Protein AF-A0A2G8KLB1-F1 (afdb_monomer_lite)

pLDDT: mean 88.79, std 8.59, range [54.62, 97.75]

Radius of gyration: 24.89 Å; chains: 1; bounding box: 43×43×59 Å

Structure (mmCIF, N/CA/C/O backbone):
data_AF-A0A2G8KLB1-F1
#
_entry.id   AF-A0A2G8KLB1-F1
#
loop_
_atom_site.group_PDB
_atom_site.id
_atom_site.type_symbol
_atom_site.label_atom_id
_atom_site.label_alt_id
_atom_site.label_comp_id
_atom_site.label_asym_id
_atom_site.label_entity_id
_atom_site.label_seq_id
_atom_site.pdbx_PDB_ins_code
_atom_site.Cartn_x
_atom_site.Cartn_y
_atom_site.Cartn_z
_atom_site.occupancy
_atom_site.B_iso_or_equiv
_atom_site.auth_seq_id
_atom_site.auth_comp_id
_atom_site.auth_asym_id
_atom_site.auth_atom_id
_atom_site.pdbx_PDB_model_num
ATOM 1 N N . MET A 1 1 ? -7.461 -8.449 21.929 1.00 73.56 1 MET A N 1
ATOM 2 C CA . MET A 1 1 ? -8.136 -9.159 20.818 1.00 73.56 1 MET A CA 1
ATOM 3 C C . MET A 1 1 ? -9.611 -9.386 21.137 1.00 73.56 1 MET A C 1
ATOM 5 O O . MET A 1 1 ? -10.434 -8.894 20.381 1.00 73.56 1 MET A O 1
ATOM 9 N N . ASP A 1 2 ? -9.957 -10.025 22.266 1.00 75.94 2 ASP A N 1
ATOM 10 C CA . ASP A 1 2 ? -11.360 -10.281 22.665 1.00 75.94 2 ASP A CA 1
ATOM 11 C C . ASP A 1 2 ? -12.233 -9.005 22.766 1.00 75.94 2 ASP A C 1
ATOM 13 O O . ASP A 1 2 ? -13.406 -9.031 22.405 1.00 75.94 2 ASP A O 1
ATOM 17 N N . SER A 1 3 ? -11.660 -7.866 23.171 1.00 74.56 3 SER A N 1
ATOM 18 C CA . SER A 1 3 ? -12.343 -6.560 23.229 1.00 74.56 3 SER A CA 1
ATOM 19 C C . SER A 1 3 ? -12.751 -5.989 21.864 1.00 74.56 3 SER A C 1
ATOM 21 O O . SER A 1 3 ? -13.676 -5.185 21.795 1.00 74.56 3 SER A O 1
ATOM 23 N N . CYS A 1 4 ? -12.097 -6.413 20.779 1.00 80.88 4 CYS A N 1
ATOM 24 C CA . CYS A 1 4 ? -12.435 -6.010 19.412 1.00 80.88 4 CYS A CA 1
ATOM 25 C C . CYS A 1 4 ? -13.438 -6.972 18.751 1.00 80.88 4 CYS A C 1
ATOM 27 O O . CYS A 1 4 ? -13.818 -6.765 17.600 1.00 80.88 4 CYS A O 1
ATOM 29 N N . SER A 1 5 ? -13.859 -8.039 19.443 1.00 80.25 5 SER A N 1
ATOM 30 C CA . SER A 1 5 ? -14.826 -8.997 18.909 1.00 80.25 5 SER A CA 1
ATOM 31 C C . SER A 1 5 ? -16.251 -8.445 18.959 1.00 80.25 5 SER A C 1
ATOM 33 O O . SER A 1 5 ? -16.697 -7.904 19.972 1.00 80.25 5 SER A O 1
ATOM 35 N N . ILE A 1 6 ? -17.012 -8.653 17.881 1.00 72.31 6 ILE A N 1
ATOM 36 C CA . ILE A 1 6 ? -18.437 -8.294 17.802 1.00 72.31 6 ILE A CA 1
ATOM 37 C C . ILE A 1 6 ? -19.303 -9.335 18.534 1.00 72.31 6 ILE A C 1
ATOM 39 O O . ILE A 1 6 ? -20.378 -9.008 19.039 1.00 72.31 6 ILE A O 1
ATOM 43 N N . SER A 1 7 ? -18.836 -10.577 18.690 1.00 74.00 7 SER A N 1
ATOM 44 C CA . SER A 1 7 ? -19.578 -11.619 19.406 1.00 74.00 7 SER A CA 1
ATOM 45 C C . SER A 1 7 ? -19.463 -11.438 20.922 1.00 74.00 7 SER A C 1
ATOM 47 O O . SER A 1 7 ? -18.375 -11.232 21.457 1.00 74.00 7 SER A O 1
ATOM 49 N N . LYS A 1 8 ? -20.596 -11.472 21.635 1.00 66.31 8 LYS A N 1
ATOM 50 C CA . LYS A 1 8 ? -20.601 -11.640 23.095 1.00 66.31 8 LYS A CA 1
ATOM 51 C C . LYS A 1 8 ? -20.534 -13.137 23.369 1.00 66.31 8 LYS A C 1
ATOM 53 O O . LYS A 1 8 ? -21.520 -13.838 23.169 1.00 66.31 8 LYS A O 1
ATOM 58 N N . GLN A 1 9 ? -19.367 -13.638 23.755 1.00 66.00 9 GLN A N 1
ATOM 59 C CA . GLN A 1 9 ? -19.241 -15.029 24.181 1.00 66.00 9 GLN A CA 1
ATOM 60 C C . GLN A 1 9 ? -19.657 -15.141 25.646 1.00 66.00 9 GLN A C 1
ATOM 62 O O . GLN A 1 9 ? -19.082 -14.488 26.514 1.00 66.00 9 GLN A O 1
ATOM 67 N N . THR A 1 10 ? -20.675 -15.957 25.912 1.00 69.88 10 THR A N 1
ATOM 68 C CA . THR A 1 10 ? -21.102 -16.299 27.270 1.00 69.88 10 THR A CA 1
ATOM 69 C C . THR A 1 10 ? -20.004 -17.088 27.967 1.00 69.88 10 THR A C 1
ATOM 71 O O . THR A 1 10 ? -19.565 -18.120 27.460 1.00 69.88 10 THR A O 1
ATOM 74 N N . LEU A 1 11 ? -19.575 -16.607 29.130 1.00 72.25 11 LEU A N 1
ATOM 75 C CA . LEU A 1 11 ? -18.585 -17.284 29.957 1.00 72.25 11 LEU A CA 1
ATOM 76 C C . LEU A 1 11 ? -19.226 -18.516 30.596 1.00 72.25 11 LEU A C 1
ATOM 78 O O . LEU A 1 11 ? -20.180 -18.410 31.365 1.00 72.25 11 LEU A O 1
ATOM 82 N N . THR A 1 12 ? -18.702 -19.687 30.262 1.00 75.31 12 THR A N 1
ATOM 83 C CA . THR A 1 12 ? -19.068 -20.976 30.862 1.00 75.31 12 THR A CA 1
ATOM 84 C C . THR A 1 12 ? -17.905 -21.518 31.693 1.00 75.31 12 THR A C 1
ATOM 86 O O . THR A 1 12 ? -16.779 -21.033 31.591 1.00 75.31 12 THR A O 1
ATOM 89 N N . LYS A 1 13 ? -18.153 -22.549 32.512 1.00 74.81 13 LYS A N 1
ATOM 90 C CA . LYS A 1 13 ? -17.120 -23.215 33.331 1.00 74.81 13 LYS A CA 1
ATOM 91 C C . LYS A 1 13 ? -15.946 -23.767 32.502 1.00 74.81 13 LYS A C 1
ATOM 93 O O . LYS A 1 13 ? -14.846 -23.880 33.027 1.00 74.81 13 LYS A O 1
ATOM 98 N N . ASP A 1 14 ? -16.176 -24.046 31.220 1.00 80.56 14 ASP A N 1
ATOM 99 C CA . ASP A 1 14 ? -15.169 -24.546 30.274 1.00 80.56 14 ASP A CA 1
ATOM 100 C C . ASP A 1 14 ? -14.419 -23.419 29.540 1.00 80.56 14 ASP A C 1
ATOM 102 O O . ASP A 1 14 ? -13.603 -23.671 28.654 1.00 80.56 14 ASP A O 1
ATOM 106 N N . SER A 1 15 ? -14.703 -22.155 29.871 1.00 80.56 15 SER A N 1
ATOM 107 C CA . SER A 1 15 ? -14.011 -21.019 29.267 1.00 80.56 15 SER A CA 1
ATOM 108 C C . SER A 1 15 ? -12.550 -20.949 29.736 1.00 80.56 15 SER A C 1
ATOM 110 O O . SER A 1 15 ? -12.270 -21.217 30.907 1.00 80.56 15 SER A O 1
ATOM 112 N N . PRO A 1 16 ? -11.608 -20.544 28.863 1.00 83.06 16 PRO A N 1
ATOM 113 C CA . PRO A 1 16 ? -10.201 -20.410 29.231 1.00 83.06 16 PRO A CA 1
ATOM 114 C C . PRO A 1 16 ? -10.017 -19.490 30.443 1.00 83.06 16 PRO A C 1
ATOM 116 O O . PRO A 1 16 ? -10.659 -18.440 30.530 1.00 83.06 16 PRO A O 1
ATOM 119 N N . SER A 1 17 ? -9.104 -19.841 31.354 1.00 78.69 17 SER A N 1
ATOM 120 C CA . SER A 1 17 ? -8.896 -19.108 32.614 1.00 78.69 17 SER A CA 1
ATOM 121 C C . SER A 1 17 ? -8.584 -17.626 32.403 1.00 78.69 17 SER A C 1
ATOM 123 O O . SER A 1 17 ? -9.082 -16.789 33.147 1.00 78.69 17 SER A O 1
ATOM 125 N N . SER A 1 18 ? -7.829 -17.282 31.354 1.00 78.31 18 SER A N 1
ATOM 126 C CA . SER A 1 18 ? -7.548 -15.890 30.983 1.00 78.31 18 SER A CA 1
ATOM 127 C C . SER A 1 18 ? -8.830 -15.098 30.722 1.00 78.31 18 SER A C 1
ATOM 129 O O . SER A 1 18 ? -8.987 -13.985 31.208 1.00 78.31 18 SER A O 1
ATOM 131 N N . ARG A 1 19 ? -9.802 -15.680 30.022 1.00 71.31 19 ARG A N 1
ATOM 132 C CA . ARG A 1 19 ? -11.049 -14.993 29.680 1.00 71.31 19 ARG A CA 1
ATOM 133 C C . ARG A 1 19 ? -11.971 -14.806 30.885 1.00 71.31 19 ARG A C 1
ATOM 135 O O . ARG A 1 19 ? -12.657 -13.793 30.967 1.00 7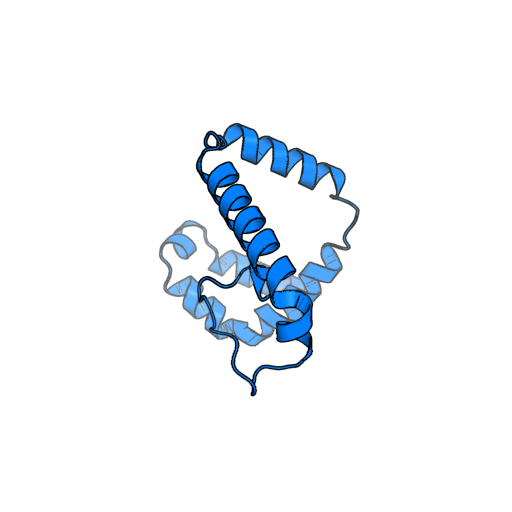1.31 19 ARG A O 1
ATOM 142 N N . LEU A 1 20 ? -11.959 -15.747 31.830 1.00 77.25 20 LEU A N 1
ATOM 143 C CA . LEU A 1 20 ? -12.669 -15.605 33.105 1.00 77.25 20 LEU A CA 1
ATOM 144 C C . LEU A 1 20 ? -12.053 -14.496 33.969 1.00 77.25 20 LEU A C 1
ATOM 146 O O . LEU A 1 20 ? -12.786 -13.684 34.528 1.00 77.25 20 LEU A O 1
ATOM 150 N N . LEU A 1 21 ? -10.719 -14.431 34.031 1.00 82.12 21 LEU A N 1
ATOM 151 C CA . LEU A 1 21 ? -9.987 -13.401 34.776 1.00 82.12 21 LEU A CA 1
ATOM 152 C C . LEU A 1 21 ? -10.243 -11.994 34.221 1.00 82.12 21 LEU A C 1
ATOM 154 O O . LEU A 1 21 ? -10.450 -11.059 34.989 1.00 82.12 21 LEU A O 1
ATOM 158 N N . TYR A 1 22 ? -10.275 -11.855 32.894 1.00 81.00 22 TYR A N 1
ATOM 159 C CA . TYR A 1 22 ? -10.426 -10.564 32.223 1.00 81.00 22 TYR A CA 1
ATOM 160 C C . TYR A 1 22 ? -11.870 -10.218 31.842 1.00 81.00 22 TYR A C 1
ATOM 162 O O . TYR A 1 22 ? -12.087 -9.192 31.212 1.00 81.00 22 TYR A O 1
ATOM 170 N N . ALA A 1 23 ? -12.871 -11.013 32.224 1.00 80.00 23 ALA A N 1
ATOM 171 C CA . ALA A 1 23 ? -14.271 -10.844 31.819 1.00 80.00 23 ALA A CA 1
ATOM 172 C C . ALA A 1 23 ? -14.793 -9.395 31.924 1.00 80.00 23 ALA A C 1
ATOM 174 O O . ALA A 1 23 ? -15.278 -8.824 30.949 1.00 80.00 23 ALA A O 1
ATOM 175 N N . ASN A 1 24 ? -14.628 -8.783 33.098 1.00 78.44 24 ASN A N 1
ATOM 176 C CA . ASN A 1 24 ? -15.068 -7.413 33.378 1.00 78.44 24 ASN A CA 1
ATOM 177 C C . ASN A 1 24 ? -14.231 -6.362 32.620 1.00 78.44 24 ASN A C 1
ATOM 179 O O . ASN A 1 24 ? -14.746 -5.343 32.163 1.00 78.44 24 ASN A O 1
ATOM 183 N N . GLU A 1 25 ? -12.928 -6.605 32.457 1.00 81.56 25 GLU A N 1
ATOM 184 C CA . GLU A 1 25 ? -12.042 -5.710 31.704 1.00 81.56 25 GLU A CA 1
ATOM 185 C C . GLU A 1 25 ? -12.289 -5.788 30.194 1.00 81.56 25 GLU A C 1
ATOM 187 O O . GLU A 1 25 ? -12.212 -4.768 29.510 1.00 81.56 25 GLU A O 1
ATOM 192 N N . ILE A 1 26 ? -12.644 -6.965 29.672 1.00 80.38 26 ILE A N 1
ATOM 193 C CA . ILE A 1 26 ? -13.004 -7.186 28.269 1.00 80.38 26 ILE A CA 1
ATOM 194 C C . ILE A 1 26 ? -14.272 -6.408 27.921 1.00 80.38 26 ILE A C 1
ATOM 196 O O . ILE A 1 26 ? -14.292 -5.748 26.884 1.00 80.38 26 ILE A O 1
ATOM 200 N N . GLU A 1 27 ? -15.303 -6.432 28.772 1.00 78.44 27 GLU A N 1
ATOM 201 C CA . GLU A 1 27 ? -16.540 -5.674 28.533 1.00 78.44 27 GLU A CA 1
ATOM 202 C C . GLU A 1 27 ? -16.292 -4.161 28.521 1.00 78.44 27 GLU A C 1
ATOM 204 O O . GLU A 1 27 ? -16.660 -3.486 27.560 1.00 78.44 27 GLU A O 1
ATOM 209 N N . LYS A 1 28 ? -15.565 -3.632 29.512 1.00 83.88 28 LYS A N 1
ATOM 210 C CA . LYS A 1 28 ? -15.191 -2.206 29.546 1.00 83.88 28 LYS A CA 1
ATOM 211 C C . LYS A 1 28 ? -14.334 -1.800 28.348 1.00 83.88 28 LYS A C 1
ATOM 213 O O . LYS A 1 28 ? -14.548 -0.749 27.746 1.00 83.88 28 LYS A O 1
ATOM 218 N N . SER A 1 29 ? -13.366 -2.638 27.982 1.00 82.94 29 SER A N 1
ATOM 219 C CA . SER A 1 29 ? -12.501 -2.400 26.822 1.00 82.94 29 SER A CA 1
ATOM 220 C C . SER A 1 29 ? -13.286 -2.437 25.517 1.00 82.94 29 SER A C 1
ATOM 222 O O . SER A 1 29 ? -13.004 -1.660 24.611 1.00 82.94 29 SER A O 1
ATOM 224 N N . ARG A 1 30 ? -14.302 -3.295 25.421 1.00 85.62 30 ARG A N 1
ATOM 225 C CA . ARG A 1 30 ? -15.199 -3.359 24.269 1.00 85.62 30 ARG A CA 1
ATOM 226 C C . ARG A 1 30 ? -16.030 -2.086 24.128 1.00 85.62 30 ARG A C 1
ATOM 228 O O . ARG A 1 30 ? -16.132 -1.568 23.020 1.00 85.62 30 ARG A O 1
ATOM 235 N N . ASP A 1 31 ? -16.574 -1.553 25.219 1.00 87.50 31 ASP A N 1
ATOM 236 C CA . ASP A 1 31 ? -17.309 -0.282 25.180 1.00 87.50 31 ASP A CA 1
ATOM 237 C C . ASP A 1 31 ? -16.404 0.882 24.748 1.00 87.50 31 ASP A C 1
ATOM 239 O O . ASP A 1 31 ? -16.813 1.712 23.933 1.00 87.50 31 ASP A O 1
ATOM 243 N N . MET A 1 32 ? -15.147 0.905 25.209 1.00 89.81 32 MET A N 1
ATOM 244 C CA . MET A 1 32 ? -14.144 1.868 24.738 1.00 89.81 32 MET A CA 1
ATOM 245 C C . MET A 1 32 ? -13.886 1.739 23.232 1.00 89.81 32 MET A C 1
ATOM 247 O O . MET A 1 32 ? -13.910 2.745 22.527 1.00 89.81 32 MET A O 1
ATOM 251 N N . VAL A 1 33 ? -13.707 0.518 22.721 1.00 91.75 33 VAL A N 1
ATOM 252 C CA . VAL A 1 33 ? -13.504 0.255 21.285 1.00 91.75 33 VAL A CA 1
ATOM 253 C C . VAL A 1 33 ? -14.721 0.690 20.459 1.00 91.75 33 VAL A C 1
ATOM 255 O O . VAL A 1 33 ? -14.568 1.339 19.425 1.00 91.75 33 VAL A O 1
ATOM 258 N N . ILE A 1 34 ? -15.940 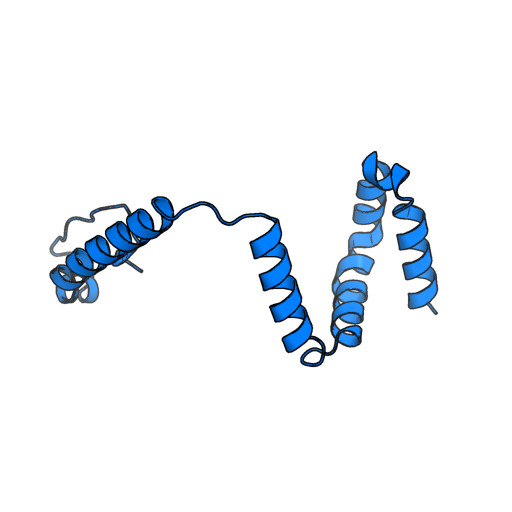0.394 20.920 1.00 90.38 34 ILE A N 1
ATOM 259 C CA . ILE A 1 34 ? -17.178 0.809 20.241 1.00 90.38 34 ILE A CA 1
ATOM 260 C C . ILE A 1 34 ? -17.275 2.335 20.185 1.00 90.38 34 ILE A C 1
ATOM 262 O O . ILE A 1 34 ? -17.567 2.896 19.128 1.00 90.38 34 ILE A O 1
ATOM 266 N N . ASN A 1 35 ? -17.033 3.016 21.305 1.00 93.31 35 ASN A N 1
ATOM 267 C CA . ASN A 1 35 ? -17.088 4.475 21.362 1.00 93.31 35 ASN A CA 1
ATOM 268 C C . ASN A 1 35 ? -15.979 5.125 20.530 1.00 93.31 35 ASN A C 1
ATOM 270 O O . ASN A 1 35 ? -16.227 6.145 19.895 1.00 93.31 35 ASN A O 1
ATOM 274 N N . TYR A 1 36 ? -14.798 4.510 20.467 1.00 93.88 36 TYR A N 1
ATOM 275 C CA . TYR A 1 36 ? -13.700 4.949 19.611 1.00 93.88 36 TYR A CA 1
ATOM 276 C C . TYR A 1 36 ? -14.090 4.921 18.127 1.00 93.88 36 TYR A C 1
ATOM 278 O O . TYR A 1 36 ? -13.999 5.946 17.453 1.00 93.88 36 TYR A O 1
ATOM 286 N N . TYR A 1 37 ? -14.618 3.798 17.624 1.00 94.56 37 TYR A N 1
ATOM 287 C CA . TYR A 1 37 ? -15.055 3.708 16.226 1.00 94.56 37 TYR A CA 1
ATOM 288 C C . TYR A 1 37 ? -16.258 4.605 15.914 1.00 94.56 37 TYR A C 1
ATOM 290 O O . TYR A 1 37 ? -16.303 5.197 14.837 1.00 94.56 37 TYR A O 1
ATOM 298 N N . LYS A 1 38 ? -17.206 4.765 16.851 1.00 94.62 38 LYS A N 1
ATOM 299 C CA . LYS A 1 38 ? -18.284 5.764 16.720 1.00 94.62 38 LYS A CA 1
ATOM 300 C C . LYS A 1 38 ? -17.724 7.181 16.628 1.00 94.62 38 LYS A C 1
ATOM 302 O O . LYS A 1 38 ? -18.206 7.970 15.825 1.00 94.62 38 LYS A O 1
ATOM 307 N N . GLY A 1 39 ? -16.708 7.489 17.432 1.00 96.12 39 GLY A N 1
ATOM 308 C CA . GLY A 1 39 ? -15.992 8.758 17.393 1.00 96.12 39 GLY A CA 1
ATOM 309 C C . GLY A 1 39 ? -15.401 9.021 16.014 1.00 96.12 39 GLY A C 1
ATOM 310 O O . GLY A 1 39 ? -15.708 10.052 15.432 1.00 96.12 39 GLY A O 1
ATOM 311 N N . ILE A 1 40 ? -14.641 8.065 15.466 1.00 95.38 40 ILE A N 1
ATOM 312 C CA . ILE A 1 40 ? -14.060 8.163 14.115 1.00 95.38 40 ILE A CA 1
ATOM 313 C C . ILE A 1 40 ? -15.145 8.339 13.053 1.00 95.38 40 ILE A C 1
ATOM 315 O O . ILE A 1 40 ? -15.017 9.194 12.186 1.00 95.38 40 ILE A O 1
ATOM 319 N N . HIS A 1 41 ? -16.225 7.559 13.118 1.00 94.06 41 HIS A N 1
ATOM 320 C CA . HIS A 1 41 ? -17.305 7.642 12.135 1.00 94.06 41 HIS A CA 1
ATOM 321 C C . HIS A 1 41 ? -17.996 9.012 12.120 1.00 94.06 41 HIS A C 1
ATOM 323 O O . HIS A 1 41 ? -18.415 9.479 11.066 1.00 94.06 41 HIS A O 1
ATOM 329 N N . ASN A 1 42 ? -18.100 9.657 13.283 1.00 96.06 42 ASN A N 1
ATOM 330 C CA . ASN A 1 42 ? -18.722 10.970 13.425 1.00 96.06 42 ASN A CA 1
ATOM 331 C C . ASN A 1 42 ? -17.767 12.135 13.111 1.00 96.06 42 ASN A C 1
ATOM 333 O O . ASN A 1 42 ? -18.189 13.291 13.179 1.00 96.06 42 ASN A O 1
ATOM 337 N N . MET A 1 43 ? -16.489 11.870 12.820 1.00 96.06 43 MET A N 1
ATOM 338 C CA . MET A 1 43 ? -15.549 12.917 12.417 1.00 96.06 43 MET A CA 1
ATOM 339 C C . MET A 1 43 ? -15.914 13.465 11.032 1.00 96.06 43 MET A C 1
ATOM 341 O O . MET A 1 43 ? -16.451 12.734 10.196 1.00 96.06 43 MET A O 1
ATOM 345 N N . PRO A 1 44 ? -15.624 14.751 10.763 1.00 94.25 44 PRO A N 1
ATOM 346 C CA . PRO A 1 44 ? -15.784 15.291 9.423 1.00 94.25 44 PRO A CA 1
ATOM 347 C C . PRO A 1 44 ? -14.897 14.522 8.431 1.00 94.25 44 PRO A C 1
ATOM 349 O O . PRO A 1 44 ? -13.795 14.097 8.796 1.00 94.25 44 PRO A O 1
ATOM 352 N N . PRO A 1 45 ? -15.352 14.343 7.178 1.00 93.75 45 PRO A N 1
ATOM 353 C CA . PRO A 1 45 ? -14.538 13.706 6.156 1.00 93.75 45 PRO A CA 1
ATOM 354 C C . PRO A 1 45 ? -13.272 14.529 5.906 1.00 93.75 45 PRO A C 1
ATOM 356 O O . PRO A 1 45 ? -13.307 15.760 5.885 1.00 93.75 45 PRO A O 1
ATOM 359 N N . ILE A 1 46 ? -12.157 13.834 5.701 1.00 94.81 46 ILE A N 1
ATOM 360 C CA . ILE A 1 46 ? -10.890 14.453 5.311 1.00 94.81 46 ILE A CA 1
ATOM 361 C C . ILE A 1 46 ? -10.990 14.818 3.829 1.00 94.81 46 ILE A C 1
ATOM 363 O O . ILE A 1 46 ? -11.429 13.994 3.025 1.00 94.81 46 ILE A O 1
ATOM 367 N N . SER A 1 47 ? -10.605 16.043 3.468 1.00 96.69 47 SER A N 1
ATOM 368 C CA . SER A 1 47 ? -10.579 16.458 2.066 1.00 96.69 47 SER A CA 1
ATOM 369 C C . SER A 1 47 ? -9.406 15.810 1.324 1.00 96.69 47 SER A C 1
ATOM 371 O O . SER A 1 47 ? -8.346 15.571 1.908 1.00 96.69 47 SER A O 1
ATOM 373 N N . ASP A 1 48 ? -9.555 15.580 0.017 1.00 96.81 48 ASP A N 1
ATOM 374 C CA . ASP A 1 48 ? -8.455 15.065 -0.810 1.00 96.81 48 ASP A CA 1
ATOM 375 C C . ASP A 1 48 ? -7.232 15.995 -0.766 1.00 96.81 48 ASP A C 1
ATOM 377 O O . ASP A 1 48 ? -6.092 15.538 -0.822 1.00 96.81 48 ASP A O 1
ATOM 381 N N . GLN A 1 49 ? -7.448 17.308 -0.635 1.00 97.38 49 GLN A N 1
ATOM 382 C CA . GLN A 1 49 ? -6.369 18.289 -0.523 1.00 97.38 49 GLN A CA 1
ATOM 383 C C . GLN A 1 49 ? -5.577 18.115 0.778 1.00 97.38 49 GLN A C 1
ATOM 385 O O . GLN A 1 49 ? -4.345 18.066 0.740 1.00 97.38 49 GLN A O 1
ATOM 390 N N . ASP A 1 50 ? -6.267 17.997 1.913 1.00 96.62 50 ASP A N 1
ATOM 391 C CA . ASP A 1 50 ? -5.618 17.823 3.215 1.00 96.62 50 ASP A CA 1
ATOM 392 C C . ASP A 1 50 ? -4.900 16.474 3.280 1.00 96.62 50 ASP A C 1
ATOM 394 O O . ASP A 1 50 ? -3.770 16.389 3.762 1.00 96.62 50 ASP A O 1
ATOM 398 N N . MET A 1 51 ? -5.521 15.426 2.728 1.00 97.44 51 MET A N 1
ATOM 399 C CA . MET A 1 51 ? -4.912 14.102 2.643 1.00 97.44 51 MET A CA 1
ATOM 400 C C . MET A 1 51 ? -3.642 14.123 1.790 1.00 97.44 51 MET A C 1
ATOM 402 O O . MET A 1 51 ? -2.608 13.619 2.223 1.00 97.44 51 MET A O 1
ATOM 406 N N . ASN A 1 52 ? -3.685 14.743 0.607 1.00 97.44 52 ASN A N 1
ATOM 407 C CA . ASN A 1 52 ? -2.513 14.856 -0.258 1.00 97.44 52 ASN A CA 1
ATOM 408 C C . ASN A 1 52 ? -1.394 15.669 0.399 1.00 97.44 52 ASN A C 1
ATOM 410 O O . ASN A 1 52 ? -0.238 15.266 0.316 1.00 97.44 52 ASN A O 1
ATOM 414 N N . THR A 1 53 ? -1.729 16.763 1.085 1.00 97.75 53 THR A N 1
ATOM 415 C CA . THR A 1 53 ? -0.748 17.575 1.825 1.00 97.75 53 THR A CA 1
ATOM 416 C C . THR A 1 53 ? -0.071 16.743 2.913 1.00 97.75 53 THR A C 1
ATOM 418 O O . THR A 1 53 ? 1.152 16.646 2.943 1.00 97.75 53 THR A O 1
ATOM 421 N N . MET A 1 54 ? -0.858 16.043 3.740 1.00 97.25 54 MET A N 1
ATOM 422 C CA . MET A 1 54 ? -0.329 15.175 4.796 1.00 97.25 54 MET A CA 1
ATOM 423 C C . MET A 1 54 ? 0.599 14.086 4.236 1.00 97.25 54 MET A C 1
ATOM 425 O O . MET A 1 54 ? 1.669 13.835 4.791 1.00 97.25 54 MET A O 1
ATOM 429 N N . LEU A 1 55 ? 0.205 13.434 3.137 1.00 97.44 55 LEU A N 1
ATOM 430 C CA . LEU A 1 55 ? 1.008 12.384 2.509 1.00 97.44 55 LEU A CA 1
ATOM 431 C C . LEU A 1 55 ? 2.299 12.935 1.887 1.00 97.44 55 LEU A C 1
ATOM 433 O O . LEU A 1 55 ? 3.333 12.273 1.963 1.00 97.44 55 LEU A O 1
ATOM 437 N N . GLN A 1 56 ? 2.265 14.134 1.301 1.00 97.25 56 GLN A N 1
ATOM 438 C CA . GLN A 1 56 ? 3.452 14.795 0.751 1.00 97.25 56 GLN A CA 1
ATOM 439 C C . GLN A 1 56 ? 4.447 15.185 1.845 1.00 97.25 56 GLN A C 1
ATOM 441 O O . GLN A 1 56 ? 5.644 14.928 1.692 1.00 97.25 56 GLN A O 1
ATOM 446 N N . ASP A 1 57 ? 3.962 15.733 2.959 1.00 97.00 57 ASP A N 1
ATOM 447 C CA . ASP A 1 57 ? 4.797 16.082 4.110 1.00 97.00 57 ASP A CA 1
ATOM 448 C C . ASP A 1 57 ? 5.458 14.828 4.694 1.00 97.00 57 ASP A C 1
ATOM 450 O O . ASP A 1 57 ? 6.678 14.782 4.873 1.00 97.00 57 ASP A O 1
ATOM 454 N N . PHE A 1 58 ? 4.673 13.763 4.894 1.00 96.12 58 PHE A N 1
ATOM 455 C CA . PHE A 1 58 ? 5.187 12.483 5.377 1.00 96.12 58 PHE A CA 1
ATOM 456 C C . PHE A 1 58 ? 6.213 11.875 4.408 1.00 96.12 58 PHE A C 1
ATOM 458 O O . PHE A 1 58 ? 7.286 11.449 4.835 1.00 96.12 58 PHE A O 1
ATOM 465 N N . SER A 1 59 ? 5.932 11.867 3.101 1.00 95.38 59 SER A N 1
ATOM 466 C CA . SER A 1 59 ? 6.863 11.352 2.089 1.00 95.38 59 SER A CA 1
ATOM 467 C C . SER A 1 59 ? 8.170 12.143 2.048 1.00 95.38 59 SER A C 1
ATOM 469 O O . SER A 1 59 ? 9.230 11.551 1.853 1.00 95.38 59 SER A O 1
ATOM 471 N N . SER A 1 60 ? 8.104 13.464 2.217 1.00 95.00 60 SER A N 1
ATOM 472 C CA . SER A 1 60 ? 9.285 14.334 2.202 1.00 95.00 60 SER A CA 1
ATOM 473 C C . SER A 1 60 ? 10.152 14.105 3.435 1.00 95.00 60 SER A C 1
ATOM 475 O O . SER A 1 60 ? 11.374 14.033 3.326 1.00 95.00 60 SER A O 1
ATOM 477 N N . GLN A 1 61 ? 9.525 13.917 4.599 1.00 96.56 61 GLN A N 1
ATOM 478 C CA . GLN A 1 61 ? 10.230 13.663 5.853 1.00 96.56 61 GLN A CA 1
ATOM 479 C C . GLN A 1 61 ? 11.047 12.359 5.822 1.00 96.56 61 GLN A C 1
ATOM 481 O O . GLN A 1 61 ? 12.134 12.321 6.391 1.00 96.56 61 GLN A O 1
ATOM 486 N N . HIS A 1 62 ? 10.564 11.321 5.132 1.00 95.06 62 HIS A N 1
ATOM 487 C CA . HIS A 1 62 ? 11.176 9.984 5.152 1.00 95.06 62 HIS A CA 1
ATOM 488 C C . HIS A 1 62 ? 11.868 9.612 3.823 1.00 95.06 62 HIS A C 1
ATOM 490 O O . HIS A 1 62 ? 12.231 8.454 3.608 1.00 95.06 62 HIS A O 1
ATOM 496 N N . GLN A 1 63 ? 12.074 10.570 2.908 1.00 90.75 63 GLN A N 1
ATOM 497 C CA . GLN A 1 63 ? 12.563 10.300 1.546 1.00 90.75 63 GLN A CA 1
ATOM 498 C C . GLN A 1 63 ? 13.913 9.558 1.515 1.00 90.75 63 GLN A C 1
ATOM 500 O O . GLN A 1 63 ? 14.149 8.737 0.626 1.00 90.75 63 GLN A O 1
ATOM 505 N N . SER A 1 64 ? 14.792 9.835 2.482 1.00 90.62 64 SER A N 1
ATOM 506 C CA . SER A 1 64 ? 16.148 9.280 2.569 1.00 90.62 64 SER A CA 1
ATOM 507 C C . SER A 1 64 ? 16.301 8.131 3.568 1.00 90.62 64 SER A C 1
ATOM 509 O O . SER A 1 64 ? 17.423 7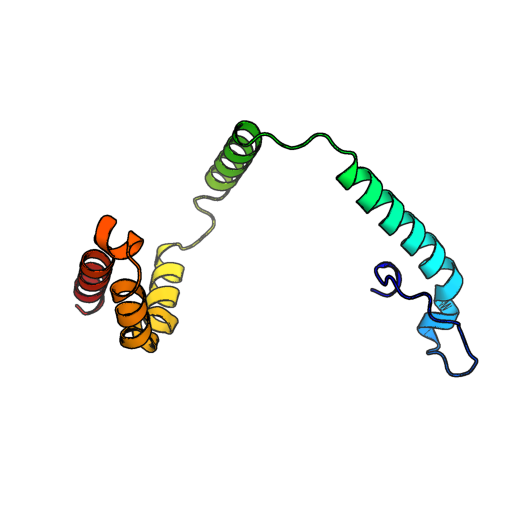.705 3.826 1.00 90.62 64 SER A O 1
ATOM 511 N N . GLU A 1 65 ? 15.212 7.634 4.158 1.00 94.88 65 GLU A N 1
ATOM 512 C CA . GLU A 1 65 ? 15.285 6.564 5.164 1.00 94.88 65 GLU A CA 1
ATOM 513 C C . GLU A 1 65 ? 15.419 5.165 4.555 1.00 94.88 65 GLU A C 1
ATOM 515 O O . GLU A 1 65 ? 15.816 4.217 5.235 1.00 94.88 65 GLU A O 1
ATOM 520 N N . PHE A 1 66 ? 15.119 5.028 3.262 1.00 92.31 66 PHE A N 1
ATOM 521 C CA . PHE A 1 66 ? 15.035 3.738 2.591 1.00 92.31 66 PHE A CA 1
ATOM 522 C C . PHE A 1 66 ? 16.010 3.631 1.422 1.00 92.31 66 PHE A C 1
ATOM 524 O O . PHE A 1 66 ? 16.172 4.549 0.617 1.00 92.31 66 PHE A O 1
ATOM 531 N N . TYR A 1 67 ? 16.598 2.445 1.264 1.00 92.94 67 TYR A N 1
ATOM 532 C CA . TYR A 1 67 ? 17.399 2.093 0.093 1.00 92.94 67 TYR A CA 1
ATOM 533 C C . TYR A 1 67 ? 16.489 1.724 -1.083 1.00 92.94 67 TYR A C 1
ATOM 535 O O . TYR A 1 67 ? 16.301 0.549 -1.401 1.00 92.94 67 TYR A O 1
ATOM 543 N N . GLN A 1 68 ? 15.921 2.745 -1.730 1.00 92.75 68 GLN A N 1
ATOM 544 C CA . GLN A 1 68 ? 14.939 2.591 -2.811 1.00 92.75 68 GLN A CA 1
ATOM 545 C C . GLN A 1 68 ? 15.435 1.665 -3.930 1.00 92.75 68 GLN A C 1
ATOM 547 O O . GLN A 1 68 ? 14.699 0.791 -4.375 1.00 92.75 68 GLN A O 1
ATOM 552 N N . MET A 1 69 ? 16.702 1.793 -4.336 1.00 91.94 69 MET A N 1
ATOM 553 C CA . MET A 1 69 ? 17.279 0.960 -5.396 1.00 91.94 69 MET A CA 1
ATOM 554 C C . MET A 1 69 ? 17.319 -0.529 -5.024 1.00 91.94 69 MET A C 1
ATOM 556 O O . MET A 1 69 ? 17.006 -1.386 -5.845 1.00 91.94 69 MET A O 1
ATOM 560 N N . THR A 1 70 ? 17.659 -0.851 -3.775 1.00 94.19 70 THR A N 1
ATOM 561 C CA . THR A 1 70 ? 17.687 -2.239 -3.295 1.00 94.19 70 THR A CA 1
ATOM 562 C C . THR A 1 70 ? 16.286 -2.841 -3.287 1.00 94.19 70 THR A C 1
ATOM 564 O O . THR A 1 70 ? 16.100 -3.952 -3.776 1.00 94.19 70 THR A O 1
ATOM 567 N N . ALA A 1 71 ? 15.294 -2.088 -2.802 1.00 94.81 71 ALA A N 1
ATOM 568 C CA . ALA A 1 71 ? 13.901 -2.522 -2.810 1.00 94.81 71 ALA A CA 1
ATOM 569 C C . ALA A 1 71 ? 13.376 -2.739 -4.241 1.00 94.81 71 ALA A C 1
ATOM 571 O O . ALA A 1 71 ? 12.702 -3.732 -4.501 1.00 94.81 71 ALA A O 1
ATOM 572 N N . LEU A 1 72 ? 13.720 -1.852 -5.183 1.00 93.69 72 LEU A N 1
ATOM 573 C CA . LEU A 1 72 ? 13.350 -1.997 -6.595 1.00 93.69 72 LEU A CA 1
ATOM 574 C C . LEU A 1 72 ? 13.979 -3.240 -7.234 1.00 93.69 72 LEU A C 1
ATOM 576 O O . LEU A 1 72 ? 13.282 -3.986 -7.921 1.00 93.69 72 LEU A O 1
ATOM 580 N N . ASN A 1 73 ? 15.260 -3.500 -6.965 1.00 93.00 73 ASN A N 1
ATOM 581 C CA . ASN A 1 73 ? 15.933 -4.705 -7.448 1.00 93.00 73 ASN A CA 1
ATOM 582 C C . ASN A 1 73 ? 15.258 -5.973 -6.916 1.00 93.00 73 ASN A C 1
ATOM 584 O O . ASN A 1 73 ? 15.000 -6.899 -7.681 1.00 93.00 73 ASN A O 1
ATOM 588 N N . GLU A 1 74 ? 14.931 -6.019 -5.625 1.00 94.88 74 GLU A N 1
ATOM 589 C CA . GLU A 1 74 ? 14.252 -7.174 -5.038 1.00 94.88 74 GLU A CA 1
ATOM 590 C C . GLU A 1 74 ? 12.846 -7.361 -5.626 1.00 94.88 74 GLU A C 1
ATOM 592 O O . GLU A 1 74 ? 12.490 -8.464 -6.038 1.00 94.88 74 GLU A O 1
ATOM 597 N N . LEU A 1 75 ? 12.067 -6.282 -5.761 1.00 94.88 75 LEU A N 1
ATOM 598 C CA . LEU A 1 75 ? 10.750 -6.327 -6.401 1.00 94.88 75 LEU A CA 1
ATOM 599 C C . LEU A 1 75 ? 10.829 -6.882 -7.827 1.00 94.88 75 LEU A C 1
ATOM 601 O O . LEU A 1 75 ? 10.026 -7.738 -8.208 1.00 94.88 75 LEU A O 1
ATOM 605 N N . TYR A 1 76 ? 11.814 -6.440 -8.604 1.00 93.44 76 TYR A N 1
ATOM 606 C CA . TYR A 1 76 ? 11.984 -6.902 -9.971 1.00 93.44 76 TYR A CA 1
ATOM 607 C C . TYR A 1 76 ? 12.466 -8.359 -10.039 1.00 93.44 76 TYR A C 1
ATOM 609 O O . TYR A 1 76 ? 11.769 -9.217 -10.584 1.00 93.44 76 TYR A O 1
ATOM 617 N N . PHE A 1 77 ? 13.624 -8.679 -9.456 1.00 92.75 77 PHE A N 1
ATOM 618 C CA . PHE A 1 77 ? 14.243 -10.001 -9.604 1.00 92.75 77 PHE A CA 1
ATOM 619 C C . PHE A 1 77 ? 13.495 -11.102 -8.842 1.00 92.75 77 PHE A C 1
ATOM 621 O O . PHE A 1 77 ? 13.444 -12.246 -9.301 1.00 92.75 77 PHE A O 1
ATOM 628 N N . CYS A 1 78 ? 12.898 -10.796 -7.685 1.00 93.12 78 CYS A N 1
ATOM 629 C CA . CYS A 1 78 ? 12.218 -11.807 -6.877 1.00 93.12 78 CYS A CA 1
ATOM 630 C C . CYS A 1 78 ? 10.755 -12.019 -7.266 1.00 93.12 78 CYS A C 1
ATOM 632 O O . CYS A 1 78 ? 10.262 -13.126 -7.026 1.00 93.12 78 CYS A O 1
ATOM 634 N N . TYR A 1 79 ? 10.093 -11.016 -7.854 1.00 93.06 79 TYR A N 1
ATOM 635 C CA . TYR A 1 79 ? 8.668 -11.076 -8.187 1.00 93.06 79 TYR A CA 1
ATOM 636 C C . TYR A 1 79 ? 8.412 -10.829 -9.674 1.00 93.06 79 TYR A C 1
ATOM 638 O O . TYR A 1 79 ? 8.030 -11.773 -10.362 1.00 93.06 79 TYR A O 1
ATOM 646 N N . ALA A 1 80 ? 8.659 -9.617 -10.184 1.00 91.69 80 ALA A N 1
ATOM 647 C CA . ALA A 1 80 ? 8.238 -9.233 -11.538 1.00 91.69 80 ALA A CA 1
ATOM 648 C C . ALA A 1 80 ? 8.837 -10.129 -12.636 1.00 91.69 80 ALA A C 1
ATOM 650 O O . ALA A 1 80 ? 8.130 -10.558 -13.542 1.00 91.69 80 ALA A O 1
ATOM 651 N N . CYS A 1 81 ? 10.119 -10.483 -12.517 1.00 90.94 81 CYS A N 1
ATOM 652 C CA . CYS A 1 81 ? 10.798 -11.377 -13.453 1.00 90.94 81 CYS A CA 1
ATOM 653 C C . CYS A 1 81 ? 10.233 -12.809 -13.397 1.00 90.94 81 CYS A C 1
ATOM 655 O O . CYS A 1 81 ? 10.074 -13.460 -14.428 1.00 90.94 81 CYS A O 1
ATOM 657 N N . LYS A 1 82 ? 9.862 -13.301 -12.205 1.00 92.25 82 LYS A N 1
ATOM 658 C CA . LYS A 1 82 ? 9.329 -14.664 -12.039 1.00 92.25 82 LYS A CA 1
ATOM 659 C C . LYS A 1 82 ? 7.926 -14.834 -12.611 1.00 92.25 82 LYS A C 1
ATOM 661 O O . LYS A 1 82 ? 7.604 -15.921 -13.074 1.00 92.25 82 LYS A O 1
ATOM 666 N N . CYS A 1 83 ? 7.102 -13.791 -12.560 1.00 93.62 83 CYS A N 1
ATOM 667 C CA . CYS A 1 83 ? 5.742 -13.797 -13.101 1.00 93.62 83 CYS A CA 1
ATOM 668 C C . CYS A 1 83 ? 5.616 -13.008 -14.411 1.00 93.62 83 CYS A C 1
ATOM 670 O O . CYS A 1 83 ? 4.519 -12.581 -14.766 1.00 93.62 83 CYS A O 1
ATOM 672 N N . LYS A 1 84 ? 6.722 -12.815 -15.141 1.00 91.06 84 LYS A N 1
ATOM 673 C CA . LYS A 1 84 ? 6.770 -11.963 -16.333 1.0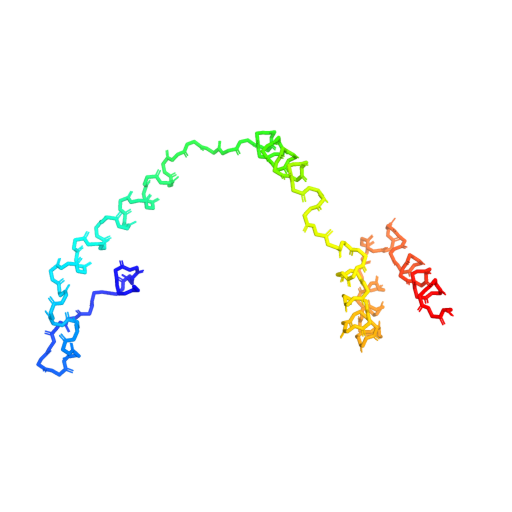0 91.06 84 LYS A CA 1
ATOM 674 C C . LYS A 1 84 ? 5.694 -12.313 -17.362 1.00 91.06 84 LYS A C 1
ATOM 676 O O . LYS A 1 84 ? 4.990 -11.420 -17.816 1.00 91.06 84 LYS A O 1
ATOM 681 N N . ASP A 1 85 ? 5.519 -13.588 -17.694 1.00 92.56 85 ASP A N 1
ATOM 682 C CA . ASP A 1 85 ? 4.545 -14.001 -18.714 1.00 92.56 85 ASP A CA 1
ATOM 683 C C . ASP A 1 85 ? 3.097 -13.687 -18.298 1.00 92.56 85 ASP A C 1
ATOM 685 O O . ASP A 1 85 ? 2.295 -13.201 -19.102 1.00 92.56 85 ASP A O 1
ATOM 689 N N . GLU A 1 86 ? 2.766 -13.899 -17.021 1.00 94.56 86 GLU A N 1
ATOM 690 C CA . GLU A 1 86 ? 1.457 -13.565 -16.453 1.00 94.56 86 GLU A CA 1
ATOM 691 C C . GLU A 1 86 ? 1.241 -12.047 -16.407 1.00 94.56 86 GLU A C 1
ATOM 693 O O . GLU A 1 86 ? 0.171 -11.561 -16.778 1.00 94.56 86 GLU A O 1
ATOM 698 N N . LEU A 1 87 ? 2.271 -11.289 -16.020 1.00 92.69 87 LEU A N 1
ATOM 699 C CA . LEU A 1 87 ? 2.245 -9.830 -15.973 1.00 92.69 87 LEU A CA 1
ATOM 700 C C . LEU A 1 87 ? 2.042 -9.230 -17.371 1.00 92.69 87 LEU A C 1
ATOM 702 O O . LEU A 1 87 ? 1.168 -8.385 -17.557 1.00 92.69 87 LEU A O 1
ATOM 706 N N . MET A 1 88 ? 2.790 -9.702 -18.369 1.00 93.06 88 MET A N 1
ATOM 707 C CA . MET A 1 88 ? 2.654 -9.257 -19.759 1.00 93.06 88 MET A CA 1
ATOM 708 C C . MET A 1 88 ? 1.277 -9.602 -20.323 1.00 93.06 88 MET A C 1
ATOM 710 O O . MET A 1 88 ? 0.649 -8.776 -20.985 1.00 93.06 88 MET A O 1
ATOM 714 N N . THR A 1 89 ? 0.758 -10.787 -20.001 1.00 94.69 89 THR A N 1
ATOM 715 C CA . THR A 1 89 ? -0.602 -11.181 -20.379 1.00 94.69 89 THR A CA 1
ATOM 716 C C . THR A 1 89 ? -1.641 -10.257 -19.743 1.00 94.69 89 THR A C 1
ATOM 718 O O . THR A 1 89 ? -2.557 -9.811 -20.434 1.00 94.69 89 THR A O 1
ATOM 721 N N . ALA A 1 90 ? -1.504 -9.910 -18.461 1.00 94.62 90 ALA A N 1
ATOM 722 C CA . ALA A 1 90 ? -2.415 -8.986 -17.787 1.00 94.62 90 ALA A CA 1
ATOM 723 C C . ALA A 1 90 ? -2.382 -7.580 -18.415 1.00 94.62 90 ALA A C 1
ATOM 725 O O . ALA A 1 90 ? -3.439 -7.011 -18.696 1.00 94.62 90 ALA A O 1
ATOM 726 N N . LEU A 1 91 ? -1.188 -7.060 -18.719 1.00 93.81 91 LEU A N 1
ATOM 727 C CA . LEU A 1 91 ? -1.012 -5.766 -19.388 1.00 93.81 91 LEU A CA 1
ATOM 728 C C . LEU A 1 91 ? -1.600 -5.754 -20.809 1.00 93.81 91 LEU A C 1
ATOM 730 O O . LEU A 1 91 ? -2.146 -4.741 -21.239 1.00 93.81 91 LEU A O 1
ATOM 734 N N . LEU A 1 92 ? -1.545 -6.879 -21.531 1.00 92.81 92 LEU A N 1
ATOM 735 C CA . LEU A 1 92 ? -2.147 -7.021 -22.862 1.00 92.81 92 LEU A CA 1
ATOM 736 C C . LEU A 1 92 ? -3.679 -7.003 -22.842 1.00 92.81 92 LEU A C 1
ATOM 738 O O . LEU A 1 92 ? -4.292 -6.533 -23.800 1.00 92.81 92 LEU A O 1
ATOM 742 N N . HIS A 1 93 ? -4.311 -7.507 -21.784 1.00 92.88 93 HIS A N 1
ATOM 743 C CA . HIS A 1 93 ? -5.773 -7.559 -21.697 1.00 92.88 93 HIS A CA 1
ATOM 744 C C . HIS A 1 93 ? -6.389 -6.277 -21.117 1.00 92.88 93 HIS A C 1
ATOM 746 O O . HIS A 1 93 ? -7.587 -6.037 -21.297 1.00 92.88 93 HIS A O 1
ATOM 752 N N . ASP A 1 94 ? -5.594 -5.433 -20.458 1.00 94.38 94 ASP A N 1
ATOM 753 C CA . ASP A 1 94 ? -6.067 -4.182 -19.875 1.00 94.38 94 ASP A CA 1
ATOM 754 C C . ASP A 1 94 ? -6.005 -3.001 -20.861 1.00 94.38 94 ASP A C 1
ATOM 756 O O . ASP A 1 94 ? -4.952 -2.579 -21.336 1.00 94.38 94 ASP A O 1
ATOM 760 N N . LYS A 1 95 ? -7.164 -2.391 -21.132 1.00 88.75 95 LYS A N 1
ATOM 761 C CA . LYS A 1 95 ? -7.278 -1.246 -22.052 1.00 88.75 95 LYS A CA 1
ATOM 762 C C . LYS A 1 95 ? -6.552 0.001 -21.543 1.00 88.75 95 LYS A C 1
ATOM 764 O O . LYS A 1 95 ? -6.082 0.794 -22.359 1.00 88.75 95 LYS A O 1
ATOM 769 N N . ALA A 1 96 ? -6.477 0.204 -20.225 1.00 92.31 96 ALA A N 1
ATOM 770 C CA . ALA A 1 96 ? -5.744 1.338 -19.669 1.00 92.31 96 ALA A CA 1
ATOM 771 C C . ALA A 1 96 ? -4.233 1.161 -19.881 1.00 92.31 96 ALA A C 1
ATOM 773 O O . ALA A 1 96 ? -3.553 2.111 -20.266 1.00 92.31 96 ALA A O 1
ATOM 774 N N . SER A 1 97 ? -3.731 -0.064 -19.742 1.00 91.31 97 SER A N 1
ATOM 775 C CA . SER A 1 97 ? -2.331 -0.414 -19.987 1.00 91.31 97 SER A CA 1
ATOM 776 C C . SER A 1 97 ? -1.872 -0.080 -21.406 1.00 91.31 97 SER A C 1
ATOM 778 O O . SER A 1 97 ? -0.796 0.496 -21.571 1.00 91.31 97 SER A O 1
ATOM 780 N N . HIS A 1 98 ? -2.714 -0.323 -22.417 1.00 89.44 98 HIS A N 1
ATOM 781 C CA . HIS A 1 98 ? -2.453 0.116 -23.798 1.00 89.44 98 HIS A CA 1
ATOM 782 C C . HIS A 1 98 ? -2.380 1.637 -23.926 1.00 89.44 98 HIS A C 1
ATOM 784 O O . HIS A 1 98 ? -1.467 2.165 -24.554 1.00 89.44 98 HIS A O 1
ATOM 790 N N . LYS A 1 99 ? -3.310 2.364 -23.293 1.00 92.88 99 LYS A N 1
ATOM 791 C CA . LYS A 1 99 ? -3.334 3.836 -23.326 1.00 92.88 99 LYS A CA 1
ATOM 792 C C . LYS A 1 99 ? -2.056 4.454 -22.748 1.00 92.88 99 LYS A C 1
ATOM 794 O O . LYS A 1 99 ? -1.632 5.508 -23.213 1.00 92.88 99 LYS A O 1
ATOM 799 N N . TYR A 1 100 ? -1.468 3.825 -21.732 1.00 93.25 100 TYR A N 1
ATOM 800 C CA . TYR A 1 100 ? -0.263 4.312 -21.054 1.00 93.25 100 TYR A CA 1
ATOM 801 C C . TYR A 1 100 ? 1.036 3.634 -21.518 1.00 93.25 100 TYR A C 1
ATOM 803 O O . TYR A 1 100 ? 2.085 3.893 -20.921 1.00 93.25 100 TYR A O 1
ATOM 811 N N . LEU A 1 101 ? 0.974 2.807 -22.571 1.00 93.25 101 LEU A N 1
ATOM 812 C CA . LEU A 1 101 ? 2.113 2.080 -23.149 1.00 93.25 101 LEU A CA 1
ATOM 813 C C . LEU A 1 101 ? 2.883 1.256 -22.099 1.00 93.25 101 LEU A C 1
ATOM 815 O O . LEU A 1 101 ? 4.110 1.192 -22.105 1.00 93.25 101 LEU A O 1
ATOM 819 N N . LEU A 1 102 ? 2.166 0.647 -21.148 1.00 94.19 102 LEU A N 1
ATOM 820 C CA . LEU A 1 102 ? 2.797 -0.027 -20.004 1.00 94.19 102 LEU A CA 1
ATOM 821 C C . LEU A 1 102 ? 3.592 -1.275 -20.408 1.00 94.19 102 LEU A C 1
ATOM 823 O O . LEU A 1 102 ? 4.583 -1.595 -19.760 1.00 94.19 102 LEU A O 1
ATOM 827 N N . ILE A 1 103 ? 3.190 -1.938 -21.492 1.00 93.31 103 ILE A N 1
ATOM 828 C CA . ILE A 1 103 ? 3.902 -3.082 -22.083 1.00 93.31 103 ILE A CA 1
ATOM 829 C C . ILE A 1 103 ? 5.297 -2.648 -22.539 1.00 93.31 103 ILE A C 1
ATOM 831 O O . ILE A 1 103 ? 6.291 -3.237 -22.130 1.00 93.31 103 ILE A O 1
ATOM 835 N N . GLU A 1 104 ? 5.375 -1.570 -23.320 1.00 93.31 104 GLU A N 1
ATOM 836 C CA . GLU A 1 104 ? 6.638 -1.042 -23.849 1.00 93.31 104 GLU A CA 1
ATOM 837 C C . GLU A 1 104 ? 7.577 -0.605 -22.717 1.00 93.31 104 GLU A C 1
ATOM 839 O O . GLU A 1 104 ? 8.778 -0.870 -22.765 1.00 93.31 104 GLU A O 1
ATOM 844 N N . LYS A 1 105 ? 7.019 0.005 -21.662 1.00 94.06 105 LYS A N 1
ATOM 845 C CA . LYS A 1 105 ? 7.773 0.381 -20.458 1.00 94.06 105 LYS A CA 1
ATOM 846 C C . LYS A 1 105 ? 8.304 -0.832 -19.699 1.00 94.06 105 LYS A C 1
ATOM 848 O O . LYS A 1 105 ? 9.440 -0.800 -19.239 1.00 94.06 105 LYS A O 1
ATOM 853 N N . MET A 1 106 ? 7.508 -1.893 -19.562 1.00 92.19 106 MET A N 1
ATOM 854 C CA . MET A 1 106 ? 7.949 -3.129 -18.910 1.00 92.19 106 MET A CA 1
ATOM 855 C C . MET A 1 106 ? 9.085 -3.787 -19.701 1.00 92.19 106 MET A C 1
ATOM 857 O O . MET A 1 106 ? 10.101 -4.162 -19.125 1.00 92.19 106 MET A O 1
ATOM 861 N N . GLU A 1 107 ? 8.967 -3.849 -21.029 1.00 92.19 107 GLU A N 1
ATOM 862 C CA . GLU A 1 107 ? 10.035 -4.366 -21.888 1.00 92.19 107 GLU A CA 1
ATOM 863 C C . GLU A 1 107 ? 11.309 -3.510 -21.829 1.00 92.19 107 GLU A C 1
ATOM 865 O O . GLU A 1 107 ? 12.414 -4.037 -21.938 1.00 92.19 107 GLU A O 1
ATOM 870 N N . GLU A 1 108 ? 11.185 -2.190 -21.673 1.00 92.81 108 GLU A N 1
ATOM 871 C CA . GLU A 1 108 ? 12.331 -1.302 -21.464 1.00 92.81 108 GLU A CA 1
ATOM 872 C C . GLU A 1 108 ? 13.040 -1.593 -20.141 1.00 92.81 108 GLU A C 1
ATOM 874 O O . GLU A 1 108 ? 14.260 -1.753 -20.133 1.00 92.81 108 GLU A O 1
ATOM 879 N N . VAL A 1 109 ? 12.285 -1.730 -19.048 1.00 92.25 109 VAL A N 1
ATOM 880 C CA . VAL A 1 109 ? 12.829 -2.117 -17.739 1.00 92.25 109 VAL A CA 1
ATOM 881 C C . VAL A 1 109 ? 13.524 -3.475 -17.824 1.00 92.25 109 VAL A C 1
ATOM 883 O O . VAL A 1 109 ? 14.649 -3.611 -17.347 1.00 92.25 109 VAL A O 1
ATOM 886 N N . ASP A 1 110 ? 12.914 -4.448 -18.503 1.00 90.12 110 ASP A N 1
ATOM 887 C CA . ASP A 1 110 ? 13.518 -5.762 -18.713 1.00 90.12 110 ASP A CA 1
ATOM 888 C C . ASP A 1 110 ? 14.848 -5.672 -19.463 1.00 90.12 110 ASP A C 1
ATOM 890 O O . ASP A 1 110 ? 15.819 -6.319 -19.078 1.00 90.12 110 ASP A O 1
ATOM 894 N N . ARG A 1 111 ? 14.919 -4.858 -20.525 1.00 90.62 111 ARG A N 1
ATOM 895 C CA . ARG A 1 111 ? 16.164 -4.652 -21.280 1.00 90.62 111 ARG A CA 1
ATOM 896 C C . ARG A 1 111 ? 17.252 -4.007 -20.427 1.00 90.62 111 ARG A C 1
ATOM 898 O O . ARG A 1 111 ? 18.405 -4.406 -20.542 1.00 90.62 111 ARG A O 1
ATOM 905 N N . LEU A 1 112 ? 16.893 -3.026 -19.599 1.00 90.00 112 LEU A N 1
ATOM 906 C CA . LEU A 1 112 ? 17.834 -2.305 -18.738 1.00 90.00 112 LEU A CA 1
ATOM 907 C C . LEU A 1 112 ? 18.353 -3.156 -17.571 1.0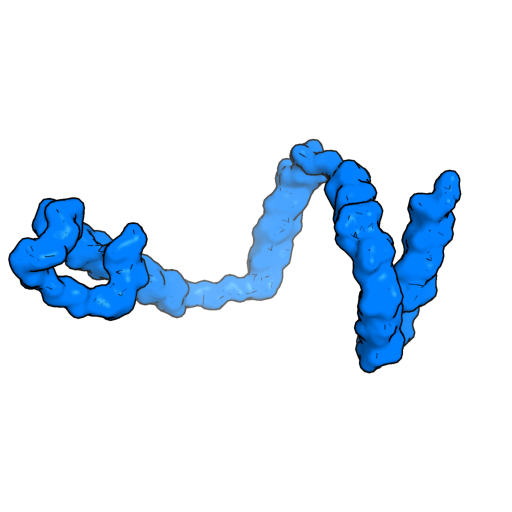0 90.00 112 LEU A C 1
ATOM 909 O O . LEU A 1 112 ? 19.461 -2.921 -17.104 1.00 90.00 112 LEU A O 1
ATOM 913 N N . LEU A 1 113 ? 17.562 -4.119 -17.089 1.00 85.81 113 LEU A N 1
ATOM 914 C CA . LEU A 1 113 ? 17.909 -4.963 -15.938 1.00 85.81 113 LEU A CA 1
ATOM 915 C C . LE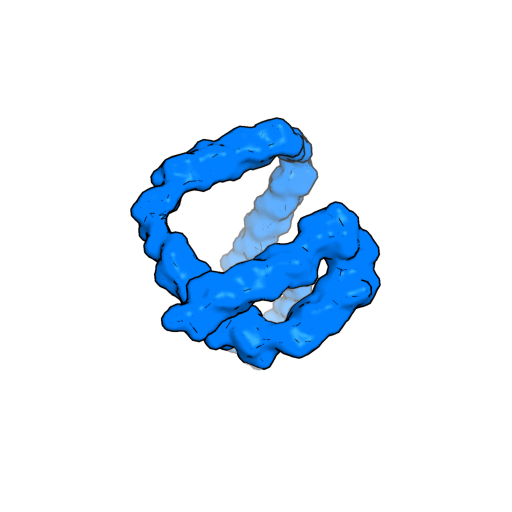U A 1 113 ? 18.413 -6.365 -16.324 1.00 85.81 113 LEU A C 1
ATOM 917 O O . LEU A 1 113 ? 18.850 -7.112 -15.449 1.00 85.81 113 LEU A O 1
ATOM 921 N N . ALA A 1 114 ? 18.347 -6.739 -17.606 1.00 71.38 114 ALA A N 1
ATOM 922 C CA . ALA A 1 114 ? 18.914 -7.982 -18.142 1.00 71.38 114 ALA A CA 1
ATOM 923 C C . ALA A 1 114 ? 20.365 -7.844 -18.654 1.00 71.38 114 ALA A C 1
ATOM 925 O O . ALA A 1 114 ? 20.961 -8.858 -19.023 1.00 71.38 114 ALA A O 1
ATOM 926 N N . SER A 1 115 ? 20.915 -6.622 -18.707 1.00 54.62 115 SER A N 1
ATOM 927 C CA . SER A 1 115 ? 22.325 -6.329 -19.028 1.00 54.62 115 SER A CA 1
ATOM 928 C C . SER A 1 115 ? 23.217 -6.367 -17.795 1.00 54.62 115 SER A C 1
ATOM 930 O O . SER A 1 115 ? 24.340 -6.904 -17.902 1.00 54.62 115 SER A O 1
#

Foldseek 3Di:
DLLCDPDDDDDDPPDDPVCVVCVVVSPVSNVVVVVVVVVVVPDDDDDPVNVVVVVVVVCVVCVPVDPVVVVVVCCCPVPCVVCVVVVLVVLVVDPVSVVVVVNVVVVVVVVVVVD

Sequence (115 aa):
MDSCSISKQTLTKDSPSSRLLYANEIEKSRDMVINYYKGIHNMPPISDQDMNTMLQDFSSQHQSEFYQMTALNELYFCYACKCKDELMTALLHDKASHKYLLIEKMEEVDRLLAS

Secondary structure (DSSP, 8-state):
-GGG-SS-PPP-TTS-HHHHHTHHHHHHHHHHHHHHHHHHHTSPPPPHHHHHHHHHHHHHHTTTSS-HHHHHHHIIIIIITTTHHHHHHHHHH-HHHHHTTHHHHHHHHHHHH--

InterPro domains:
  IPR008936 Rho GTPase activation protein [G3DSA:1.10.506.10] (1-115)
  IPR013548 Plexin, cytoplasmic RasGAP domain [PF08337] (1-85)
  IPR031148 Plexin family [PTHR22625] (1-103)

Organism: Stichopus japonicus (NCBI:txid307972)